Protein AF-A0A1H7UCX2-F1 (afdb_monomer)

Nearest PDB structures (foldseek):
  5vaf-assembly1_A  TM=6.545E-01  e=4.848E-01  Streptococcus gordonii
  5vae-assembly5_E  TM=6.024E-01  e=2.624E+00  Streptococcus gordonii
  4v6r-assembly1_BH  TM=3.472E-01  e=1.404E+00  Escherichia coli
  5t7v-assembly1_LL  TM=3.307E-01  e=7.136E+00  Staphylococcus aureus

pLDDT: mean 74.26, std 18.42, range [38.28, 96.0]

Structure (mmCIF, N/CA/C/O backbone):
data_AF-A0A1H7UCX2-F1
#
_entry.id   AF-A0A1H7UCX2-F1
#
loop_
_atom_site.group_PDB
_atom_site.id
_atom_site.type_symbol
_atom_site.label_atom_id
_atom_site.label_alt_id
_atom_site.label_comp_id
_atom_site.label_asym_id
_atom_site.label_entity_id
_atom_site.label_seq_id
_atom_site.pdbx_PDB_ins_code
_atom_site.Cartn_x
_atom_site.Cartn_y
_atom_site.Cartn_z
_atom_site.occupancy
_atom_site.B_iso_or_equiv
_atom_site.auth_seq_id
_atom_site.auth_comp_id
_atom_site.auth_asym_id
_atom_site.auth_atom_id
_atom_site.pdbx_PDB_model_num
ATOM 1 N N . MET A 1 1 ? 25.680 -55.798 6.930 1.00 42.06 1 MET A N 1
ATOM 2 C CA . MET A 1 1 ? 26.180 -54.630 6.176 1.00 42.06 1 MET A CA 1
ATOM 3 C C . MET A 1 1 ? 24.987 -53.950 5.535 1.00 42.06 1 MET A C 1
ATOM 5 O O . MET A 1 1 ? 24.463 -54.467 4.560 1.00 42.06 1 MET A O 1
ATOM 9 N N . GLY A 1 2 ? 24.505 -52.867 6.134 1.00 46.06 2 GLY A N 1
ATOM 10 C CA . GLY A 1 2 ? 23.590 -51.938 5.474 1.00 46.06 2 GLY A CA 1
ATOM 11 C C . GLY A 1 2 ? 24.337 -50.630 5.223 1.00 46.06 2 GLY A C 1
ATOM 12 O O . GLY A 1 2 ? 25.318 -50.376 5.923 1.00 46.06 2 GLY A O 1
ATOM 13 N N . PRO A 1 3 ? 23.906 -49.801 4.267 1.00 54.06 3 PRO A N 1
ATOM 14 C CA . PRO A 1 3 ? 24.159 -48.382 4.335 1.00 54.06 3 PRO A CA 1
ATOM 15 C C . PRO A 1 3 ? 22.919 -47.669 4.869 1.00 54.06 3 PRO A C 1
ATOM 17 O O . PRO A 1 3 ? 21.788 -47.870 4.426 1.00 54.06 3 PRO A O 1
ATOM 20 N N . GLU A 1 4 ? 23.200 -46.863 5.877 1.00 43.34 4 GLU A N 1
ATOM 21 C CA . GLU A 1 4 ? 22.307 -46.024 6.644 1.00 43.34 4 GLU A CA 1
ATOM 22 C C . GLU A 1 4 ? 21.701 -44.890 5.805 1.00 43.34 4 GLU A C 1
ATOM 24 O O . GLU A 1 4 ? 22.365 -44.220 5.018 1.00 43.34 4 GLU A O 1
ATOM 29 N N . SER A 1 5 ? 20.404 -44.683 6.025 1.00 49.84 5 SER A N 1
ATOM 30 C CA . SER A 1 5 ? 19.714 -43.401 6.169 1.00 49.84 5 SER A CA 1
ATOM 31 C C . SER A 1 5 ? 20.517 -42.125 5.872 1.00 49.84 5 SER A C 1
ATOM 33 O O . SER A 1 5 ? 21.186 -41.575 6.740 1.00 49.84 5 SER A O 1
ATOM 35 N N . GLY A 1 6 ? 20.301 -41.556 4.687 1.00 38.28 6 GLY A N 1
ATOM 36 C CA . GLY A 1 6 ? 20.563 -40.148 4.386 1.00 38.28 6 GLY A CA 1
ATOM 37 C C . GLY A 1 6 ? 19.249 -39.414 4.150 1.00 38.28 6 GLY A C 1
ATOM 38 O O . GLY A 1 6 ? 18.942 -39.029 3.024 1.00 38.28 6 GLY A O 1
ATOM 39 N N . ASN A 1 7 ? 18.429 -39.289 5.197 1.00 41.84 7 ASN A N 1
ATOM 40 C CA . ASN A 1 7 ? 17.192 -38.518 5.166 1.00 41.84 7 ASN A CA 1
ATOM 41 C C . ASN A 1 7 ? 17.565 -37.049 4.905 1.00 41.84 7 ASN A C 1
ATOM 43 O O . ASN A 1 7 ? 18.037 -36.358 5.806 1.00 41.84 7 ASN A O 1
ATOM 47 N N . HIS A 1 8 ? 17.422 -36.599 3.654 1.00 42.66 8 HIS A N 1
ATOM 48 C CA . HIS A 1 8 ? 17.530 -35.194 3.274 1.00 42.66 8 HIS A CA 1
ATOM 49 C C . HIS A 1 8 ? 16.478 -34.426 4.079 1.00 42.66 8 HIS A C 1
ATOM 51 O O . HIS A 1 8 ? 15.312 -34.338 3.686 1.00 42.66 8 HIS A O 1
ATOM 57 N N . GLN A 1 9 ? 16.891 -33.882 5.224 1.00 43.84 9 GLN A N 1
ATOM 58 C CA . GLN A 1 9 ? 16.172 -32.819 5.898 1.00 43.84 9 GLN A CA 1
ATOM 59 C C . GLN A 1 9 ? 16.071 -31.682 4.882 1.00 43.84 9 GLN A C 1
ATOM 61 O O . GLN A 1 9 ? 17.028 -30.946 4.642 1.00 43.84 9 GLN A O 1
ATOM 66 N N . ARG A 1 10 ? 14.923 -31.604 4.197 1.00 44.88 10 ARG A N 1
ATOM 67 C CA . ARG A 1 10 ? 14.547 -30.438 3.405 1.00 44.88 10 ARG A CA 1
ATOM 68 C C . ARG A 1 10 ? 14.622 -29.278 4.377 1.00 44.88 10 ARG A C 1
ATOM 70 O O . ARG A 1 10 ? 13.813 -29.225 5.301 1.00 44.88 10 ARG A O 1
ATOM 77 N N . GLY A 1 11 ? 15.641 -28.440 4.191 1.00 40.16 11 GLY A N 1
ATOM 78 C CA . GLY A 1 11 ? 15.883 -27.275 5.022 1.00 40.16 11 GLY A CA 1
ATOM 79 C C . GLY A 1 11 ? 14.565 -26.564 5.255 1.00 40.16 11 GLY A C 1
ATOM 80 O O . GLY A 1 11 ? 13.820 -26.325 4.299 1.00 40.16 11 GLY A O 1
ATOM 81 N N . GLU A 1 12 ? 14.262 -26.322 6.527 1.00 46.19 12 GLU A N 1
ATOM 82 C CA . GLU A 1 12 ? 13.134 -25.513 6.953 1.00 46.19 12 GLU A CA 1
ATOM 83 C C . GLU A 1 12 ? 13.136 -24.260 6.085 1.00 46.19 12 GLU A C 1
ATOM 85 O O . GLU A 1 12 ? 14.037 -23.421 6.167 1.00 46.19 12 GLU A O 1
ATOM 90 N N . GLY A 1 13 ? 12.205 -24.220 5.129 1.00 44.69 13 GLY A N 1
ATOM 91 C CA . GLY A 1 13 ? 12.180 -23.188 4.113 1.00 44.69 13 GLY A CA 1
ATOM 92 C C . GLY A 1 13 ? 12.100 -21.870 4.846 1.00 44.69 13 GLY A C 1
ATOM 93 O O . GLY A 1 13 ? 11.109 -21.639 5.533 1.00 44.69 13 GLY A O 1
ATOM 94 N N . PHE A 1 14 ? 13.157 -21.062 4.750 1.00 41.19 14 PHE A N 1
ATOM 95 C CA . PHE A 1 14 ? 13.263 -19.782 5.431 1.00 41.19 14 PHE A CA 1
ATOM 96 C C . PHE A 1 14 ? 11.991 -18.989 5.133 1.00 41.19 14 PHE A C 1
ATOM 98 O O . PHE A 1 14 ? 11.818 -18.435 4.040 1.00 41.19 14 PHE A O 1
ATOM 105 N N . LYS A 1 15 ? 11.047 -19.010 6.077 1.00 53.31 15 LYS A N 1
ATOM 106 C CA . LYS A 1 15 ? 9.755 -18.361 5.930 1.00 53.31 15 LYS A CA 1
ATOM 107 C C . LYS A 1 15 ? 10.067 -16.900 6.179 1.00 53.31 15 LYS A C 1
ATOM 109 O O . LYS A 1 15 ? 10.102 -16.444 7.316 1.00 53.31 15 LYS A O 1
ATOM 114 N N . GLY A 1 16 ? 10.449 -16.210 5.101 1.00 57.56 16 GLY A N 1
ATOM 115 C CA . GLY A 1 16 ? 10.774 -14.792 5.144 1.00 57.56 16 GLY A CA 1
ATOM 116 C C . GLY A 1 16 ? 9.684 -14.035 5.903 1.00 57.56 16 GLY A C 1
ATOM 117 O O . GLY A 1 16 ? 8.538 -14.492 5.922 1.00 57.56 16 GLY A O 1
ATOM 118 N N . PRO A 1 17 ? 10.037 -12.912 6.541 1.00 64.88 17 PRO A N 1
ATOM 119 C CA . PRO A 1 17 ? 9.145 -12.232 7.468 1.00 64.88 17 PRO A CA 1
ATOM 120 C C . PRO A 1 17 ? 7.798 -11.974 6.783 1.00 64.88 17 PRO A C 1
ATOM 122 O O . PRO A 1 17 ? 7.737 -11.363 5.713 1.00 64.88 17 PRO A O 1
ATOM 125 N N . GLN A 1 18 ? 6.741 -12.559 7.351 1.00 73.69 18 GLN A N 1
ATOM 126 C CA . GLN A 1 18 ? 5.398 -12.498 6.791 1.00 73.69 18 GLN A CA 1
ATOM 127 C C . GLN A 1 18 ? 4.724 -11.237 7.314 1.00 73.69 18 GLN A C 1
ATOM 129 O O . GLN A 1 18 ? 4.646 -11.026 8.523 1.00 73.69 18 GLN A O 1
ATOM 134 N N . ILE A 1 19 ? 4.238 -10.403 6.398 1.00 83.06 19 ILE A N 1
ATOM 135 C CA . ILE A 1 19 ? 3.341 -9.312 6.765 1.00 83.06 19 ILE A CA 1
ATOM 136 C C . ILE A 1 19 ? 2.062 -9.877 7.370 1.00 83.06 19 ILE A C 1
ATOM 138 O O . ILE A 1 19 ? 1.642 -10.993 7.059 1.00 83.06 19 ILE A O 1
ATOM 142 N N . GLU A 1 20 ? 1.436 -9.086 8.230 1.00 81.56 20 GLU A N 1
ATOM 143 C CA . GLU A 1 20 ? 0.184 -9.460 8.868 1.00 81.56 20 GLU A CA 1
ATOM 144 C C . GLU A 1 20 ? -0.892 -9.862 7.832 1.00 81.56 20 GLU A C 1
ATOM 146 O O . GLU A 1 20 ? -1.031 -9.179 6.815 1.00 81.56 20 GLU A O 1
ATOM 151 N N . PRO A 1 21 ? -1.715 -10.900 8.087 1.00 82.44 21 PRO A N 1
ATOM 152 C CA . PRO A 1 21 ? -2.699 -11.409 7.120 1.00 82.44 21 PRO A CA 1
ATOM 153 C C . PRO A 1 21 ? -3.744 -10.396 6.629 1.00 82.44 21 PRO A C 1
ATOM 155 O O . PRO A 1 21 ? -4.430 -10.640 5.641 1.00 82.44 21 PRO A O 1
ATOM 158 N N . ARG A 1 22 ? -3.903 -9.265 7.326 1.00 85.56 22 ARG A N 1
ATOM 159 C CA . ARG A 1 22 ? -4.800 -8.171 6.923 1.00 85.56 22 ARG A CA 1
ATOM 160 C C . ARG A 1 22 ? -4.258 -7.356 5.750 1.00 85.56 22 ARG A C 1
ATOM 162 O O . ARG A 1 22 ? -5.024 -6.597 5.152 1.00 85.56 22 ARG A O 1
ATOM 169 N N . TYR A 1 23 ? -2.969 -7.496 5.446 1.00 87.88 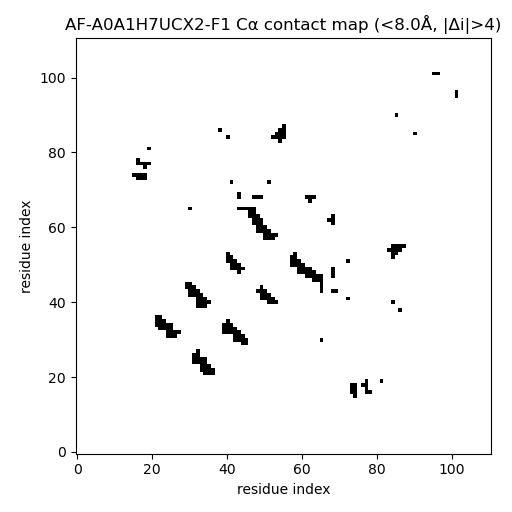23 TYR A N 1
ATOM 170 C CA . TYR A 1 23 ? -2.373 -6.969 4.234 1.00 87.88 23 TYR A CA 1
ATOM 171 C C . TYR A 1 23 ? -2.663 -7.887 3.049 1.00 87.88 23 TYR A C 1
ATOM 173 O O . TYR A 1 23 ? -2.397 -9.085 3.097 1.00 87.88 23 TYR A O 1
ATOM 181 N N . ASN A 1 24 ? -3.161 -7.312 1.959 1.00 91.31 24 ASN A N 1
ATOM 182 C CA . ASN A 1 24 ? -3.441 -8.043 0.732 1.00 91.31 24 ASN A CA 1
ATOM 183 C C . ASN A 1 24 ? -2.910 -7.289 -0.492 1.00 91.31 24 ASN A C 1
ATOM 185 O O . ASN A 1 24 ? -3.329 -6.162 -0.763 1.00 91.31 24 ASN A O 1
ATOM 189 N N . TRP A 1 25 ? -1.996 -7.916 -1.233 1.00 93.12 25 TRP A N 1
ATOM 190 C CA . TRP A 1 25 ? -1.532 -7.406 -2.521 1.00 93.12 25 TRP A CA 1
ATOM 191 C C . TRP A 1 25 ? -2.556 -7.717 -3.606 1.00 93.12 25 TRP A C 1
ATOM 193 O O . TRP A 1 25 ? -2.941 -8.868 -3.790 1.00 93.12 25 TRP A O 1
ATOM 203 N N . GLN A 1 26 ? -2.920 -6.710 -4.388 1.00 94.19 26 GLN A N 1
ATOM 204 C CA . GLN A 1 26 ? -3.783 -6.859 -5.553 1.00 94.19 26 GLN A CA 1
ATOM 205 C C . GLN A 1 26 ? -3.118 -6.228 -6.773 1.00 94.19 26 GLN A C 1
ATOM 207 O O . GLN A 1 26 ? -2.459 -5.188 -6.671 1.00 94.19 26 GLN A O 1
ATOM 212 N N . ALA A 1 27 ? -3.274 -6.870 -7.929 1.00 92.69 27 ALA A N 1
ATOM 213 C CA . ALA A 1 27 ? -2.889 -6.268 -9.196 1.00 92.69 27 ALA A CA 1
ATOM 214 C C . ALA A 1 27 ? -3.827 -5.088 -9.498 1.00 92.69 27 ALA A C 1
ATOM 216 O O . ALA A 1 27 ? -5.034 -5.174 -9.275 1.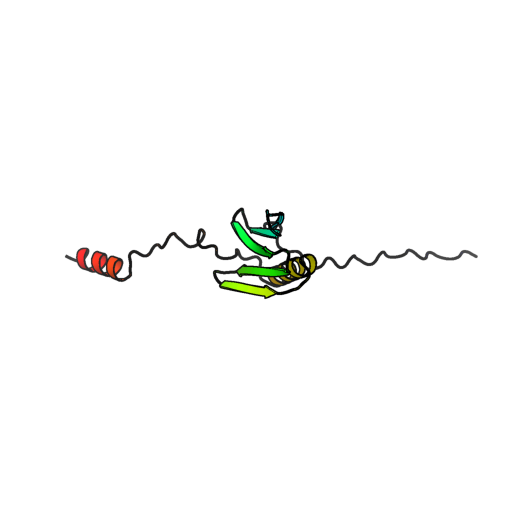00 92.69 27 ALA A O 1
ATOM 217 N N . SER A 1 28 ? -3.273 -3.989 -10.001 1.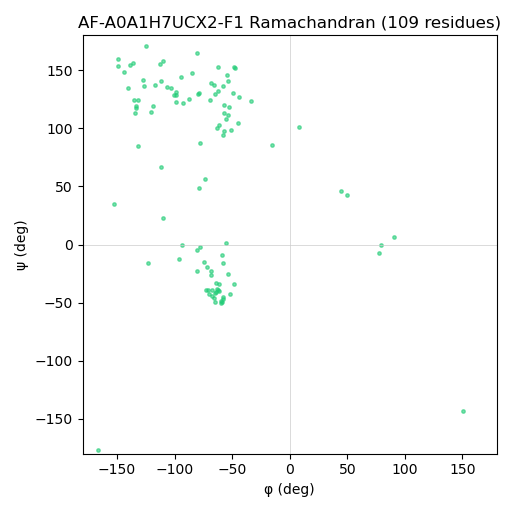00 85.94 28 SER A N 1
ATOM 218 C CA . SER A 1 28 ? -4.020 -2.808 -10.435 1.00 85.94 28 SER A CA 1
ATOM 219 C C . SER A 1 28 ? -3.668 -2.467 -11.885 1.00 85.94 28 SER A C 1
ATOM 221 O O . SER A 1 28 ? -2.736 -3.032 -12.459 1.00 85.94 28 SER A O 1
ATOM 223 N N . ARG A 1 29 ? -4.406 -1.529 -12.495 1.00 79.50 29 ARG A N 1
ATOM 224 C CA . ARG A 1 29 ? -4.310 -1.182 -13.929 1.0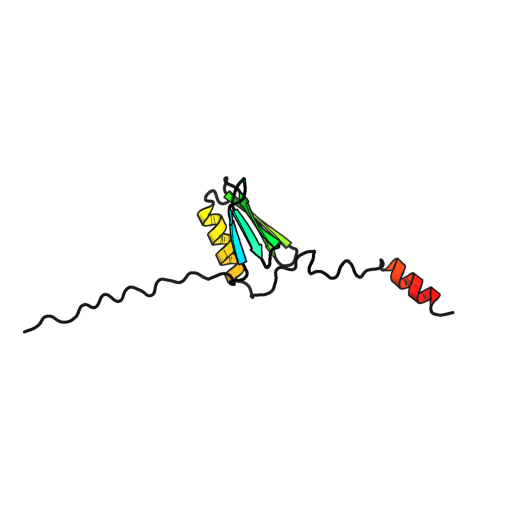0 79.50 29 ARG A CA 1
ATOM 225 C C . ARG A 1 29 ? -2.920 -0.698 -14.387 1.00 79.50 29 ARG A C 1
ATOM 227 O O . ARG A 1 29 ? -2.699 -0.561 -15.582 1.00 79.50 29 ARG A O 1
ATOM 234 N N . GLY A 1 30 ? -1.993 -0.464 -13.460 1.00 84.00 30 GLY A N 1
ATOM 235 C CA . GLY A 1 30 ? -0.625 -0.043 -13.742 1.00 84.00 30 GLY A CA 1
ATOM 236 C C . GLY A 1 30 ? 0.359 -0.476 -12.663 1.00 84.00 30 GLY A C 1
ATOM 237 O O . GLY A 1 30 ? 1.265 0.279 -12.355 1.00 84.00 30 GLY A O 1
ATOM 238 N N . GLY A 1 31 ? 0.178 -1.642 -12.036 1.00 90.94 31 GLY A N 1
ATOM 239 C CA . GLY A 1 31 ? 1.122 -2.112 -11.023 1.00 90.94 31 GLY A CA 1
ATOM 240 C C . GLY A 1 31 ? 0.493 -2.992 -9.954 1.00 90.94 31 GLY A C 1
ATOM 241 O O . GLY A 1 31 ? -0.387 -3.808 -10.221 1.00 90.94 31 GLY A O 1
ATOM 242 N N . TRP A 1 32 ? 0.979 -2.838 -8.729 1.00 96.00 32 TRP A N 1
ATOM 243 C CA . TRP A 1 32 ? 0.505 -3.567 -7.561 1.00 96.00 32 TRP A CA 1
ATOM 244 C C . TRP A 1 32 ? 0.126 -2.596 -6.457 1.00 96.00 32 TRP A C 1
ATOM 246 O O . TRP A 1 32 ? 0.868 -1.665 -6.163 1.00 96.00 32 TRP A O 1
ATOM 256 N N . ALA A 1 33 ? -1.006 -2.843 -5.814 1.00 94.94 33 ALA A N 1
ATOM 257 C CA . ALA A 1 33 ? -1.461 -2.094 -4.656 1.00 94.94 33 ALA A CA 1
ATOM 258 C C . ALA A 1 33 ? -1.549 -3.025 -3.446 1.00 94.94 33 ALA A C 1
ATOM 260 O O . ALA A 1 33 ? -2.012 -4.161 -3.558 1.00 94.94 33 ALA A O 1
ATOM 261 N N . LEU A 1 34 ? -1.093 -2.547 -2.292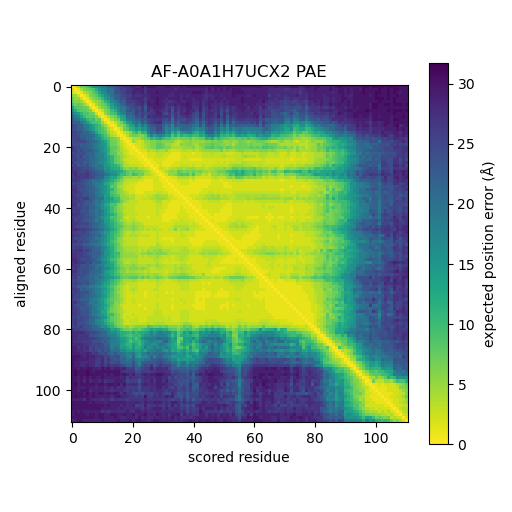 1.00 93.31 34 LEU A N 1
ATOM 262 C CA . LEU A 1 34 ? -1.240 -3.240 -1.019 1.00 93.31 34 LEU A CA 1
ATOM 263 C C . LEU A 1 34 ? -2.396 -2.615 -0.257 1.00 93.31 34 LEU A C 1
ATOM 265 O O . LEU A 1 34 ? -2.428 -1.398 -0.062 1.00 93.31 34 LEU A O 1
ATOM 269 N N . PHE A 1 35 ? -3.315 -3.453 0.204 1.00 91.12 35 PHE A N 1
ATOM 270 C CA . PHE A 1 35 ? -4.472 -3.040 0.980 1.00 91.12 35 PHE A CA 1
ATOM 271 C C . PHE A 1 35 ? -4.371 -3.529 2.413 1.00 91.12 35 PHE A C 1
ATOM 273 O O . PHE A 1 35 ? -3.992 -4.668 2.647 1.00 91.12 35 PHE A O 1
ATOM 280 N N . TRP A 1 36 ? -4.790 -2.691 3.352 1.00 87.00 36 TRP A N 1
ATOM 281 C CA . TRP A 1 36 ? -5.050 -3.039 4.741 1.00 87.00 36 TRP A CA 1
ATOM 282 C C . TRP A 1 36 ? -6.523 -2.771 5.043 1.00 87.00 36 TRP A C 1
ATOM 284 O O . TRP A 1 36 ? -6.977 -1.631 4.914 1.00 87.00 36 TRP A O 1
ATOM 294 N N . LYS A 1 37 ? -7.286 -3.809 5.418 1.00 84.69 37 LYS A N 1
ATOM 295 C CA . LYS A 1 37 ? -8.735 -3.703 5.709 1.00 84.69 37 LYS A CA 1
ATOM 296 C C . LYS A 1 37 ? -9.502 -2.867 4.659 1.00 84.69 37 LYS A C 1
ATOM 298 O O . LYS A 1 37 ? -10.254 -1.951 4.993 1.00 84.69 37 LYS A O 1
ATOM 303 N N . GLY A 1 38 ? -9.243 -3.132 3.377 1.00 84.38 38 GLY A N 1
ATOM 304 C CA . GLY A 1 38 ? -9.896 -2.451 2.251 1.00 84.38 38 GLY A CA 1
ATOM 305 C C . GLY A 1 38 ? -9.354 -1.060 1.898 1.00 84.38 38 GLY A C 1
ATOM 306 O O . GLY A 1 38 ? -9.823 -0.463 0.937 1.00 84.38 38 GLY A O 1
ATOM 307 N N . SER A 1 39 ? -8.353 -0.537 2.608 1.00 85.75 39 SER A N 1
ATOM 308 C CA . SER A 1 39 ? -7.703 0.730 2.254 1.00 85.75 39 SER A CA 1
ATOM 309 C C . SER A 1 39 ? -6.321 0.526 1.673 1.00 85.75 39 SER A C 1
ATOM 311 O O . SER A 1 39 ? -5.519 -0.228 2.214 1.00 85.75 39 SER A O 1
ATOM 313 N N . MET A 1 40 ? -6.035 1.243 0.591 1.00 90.12 40 MET A N 1
ATOM 314 C CA . MET A 1 40 ? -4.726 1.215 -0.045 1.00 90.12 40 MET A CA 1
ATOM 315 C C . MET A 1 40 ? -3.683 1.884 0.856 1.00 90.12 40 MET A C 1
ATOM 317 O O . MET A 1 40 ? -3.842 3.033 1.263 1.00 90.12 40 MET A O 1
ATOM 321 N N . VAL A 1 41 ? -2.621 1.147 1.156 1.00 91.00 41 VAL A N 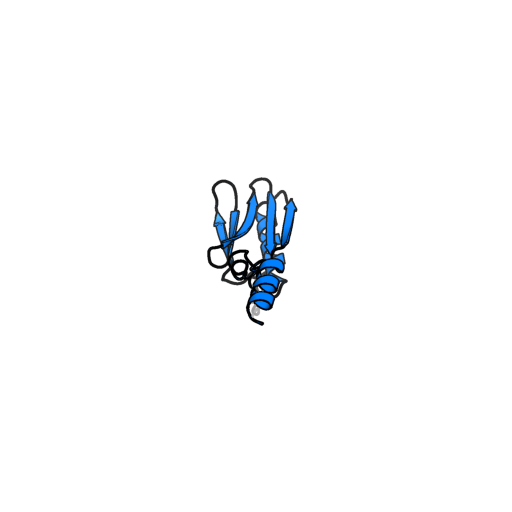1
ATOM 322 C CA . VAL A 1 41 ? -1.528 1.547 2.054 1.00 91.00 41 VAL A CA 1
ATOM 323 C C . VAL A 1 41 ? -0.171 1.491 1.378 1.00 91.00 41 VAL A C 1
ATOM 325 O O . VAL A 1 41 ? 0.771 2.070 1.897 1.00 91.00 41 VAL A O 1
ATOM 328 N N . ALA A 1 42 ? -0.038 0.823 0.235 1.00 93.75 42 ALA A N 1
ATOM 329 C CA . ALA A 1 42 ? 1.191 0.844 -0.546 1.00 93.75 42 ALA A CA 1
ATOM 330 C C . ALA A 1 42 ? 0.891 0.690 -2.036 1.00 93.75 42 ALA A C 1
ATOM 332 O O . ALA A 1 42 ? -0.160 0.167 -2.417 1.00 93.75 42 ALA A O 1
ATOM 333 N N . GLY A 1 43 ? 1.842 1.098 -2.866 1.00 94.81 43 GLY A N 1
ATOM 334 C CA . GLY A 1 43 ? 1.789 0.940 -4.311 1.00 94.81 43 GLY A CA 1
ATOM 335 C C . GLY A 1 43 ? 3.167 0.651 -4.890 1.00 94.81 43 GLY A C 1
ATOM 336 O O . GLY A 1 43 ? 4.179 1.107 -4.358 1.00 94.81 43 GLY A O 1
ATOM 337 N N . VAL A 1 44 ? 3.192 -0.117 -5.974 1.00 95.56 44 VAL A N 1
ATOM 338 C CA . VAL A 1 44 ? 4.371 -0.390 -6.798 1.00 95.56 44 VAL A CA 1
ATOM 339 C C . VAL A 1 44 ? 3.972 -0.230 -8.257 1.00 95.56 44 VAL A C 1
ATOM 341 O O . VAL A 1 44 ? 3.122 -0.973 -8.747 1.00 95.56 44 VAL A O 1
ATOM 344 N N . GLU A 1 45 ? 4.587 0.725 -8.933 1.00 94.31 45 GLU A N 1
ATOM 345 C CA . GLU A 1 45 ? 4.424 1.014 -10.357 1.00 94.31 45 GLU A CA 1
ATOM 346 C C . GLU A 1 45 ? 5.260 0.043 -11.216 1.00 94.31 45 GLU A C 1
ATOM 348 O O . GLU A 1 45 ? 6.134 -0.659 -10.690 1.00 94.31 45 GLU A O 1
ATOM 353 N N . PRO A 1 46 ? 5.011 -0.060 -12.537 1.00 92.75 46 PRO A N 1
ATOM 354 C CA . PRO A 1 46 ? 5.641 -1.067 -13.392 1.00 92.75 46 PRO A CA 1
ATOM 355 C C . PRO A 1 46 ? 7.141 -0.825 -13.576 1.00 92.75 46 PRO A C 1
ATOM 357 O O . PRO A 1 46 ? 7.900 -1.766 -13.798 1.00 92.75 46 PRO A O 1
ATOM 360 N N . ASP A 1 47 ? 7.568 0.429 -13.450 1.00 90.06 47 ASP A N 1
ATOM 361 C CA . ASP A 1 47 ? 8.960 0.870 -13.500 1.00 90.06 47 ASP A CA 1
ATOM 362 C C . ASP A 1 47 ? 9.711 0.649 -12.172 1.00 90.06 47 ASP A C 1
ATOM 364 O O . ASP A 1 47 ? 10.925 0.871 -12.093 1.00 90.06 47 ASP A O 1
ATOM 368 N N . GLY A 1 48 ? 9.007 0.185 -11.132 1.00 88.06 48 GLY A N 1
ATOM 369 C CA . GLY A 1 48 ? 9.567 -0.093 -9.819 1.00 88.06 48 GLY A CA 1
ATOM 370 C C . GLY A 1 48 ? 9.536 1.075 -8.832 1.00 88.06 48 GLY A C 1
ATOM 371 O O . GLY A 1 48 ? 10.107 0.963 -7.734 1.00 88.06 48 GLY A O 1
ATOM 372 N N . VAL A 1 49 ? 8.899 2.198 -9.187 1.00 93.06 49 VAL A N 1
ATOM 373 C CA . VAL A 1 49 ? 8.604 3.265 -8.224 1.00 93.06 49 VAL A CA 1
ATOM 374 C C . VAL A 1 49 ? 7.624 2.705 -7.210 1.00 93.06 49 VAL A C 1
ATOM 376 O O . VAL A 1 49 ? 6.634 2.063 -7.556 1.00 93.06 49 VAL A O 1
ATOM 379 N N . HIS A 1 50 ? 7.928 2.876 -5.930 1.00 93.94 50 HIS A N 1
ATOM 380 C CA . HIS A 1 50 ? 7.111 2.313 -4.873 1.00 93.94 50 HIS A CA 1
ATOM 381 C C . HIS A 1 50 ? 6.942 3.279 -3.718 1.00 93.94 50 HIS A C 1
ATOM 383 O O . HIS A 1 50 ? 7.772 4.153 -3.459 1.00 93.94 50 HIS A O 1
ATOM 389 N N . TRP A 1 51 ? 5.844 3.099 -3.000 1.00 94.44 51 TRP A N 1
ATOM 390 C CA . TRP A 1 51 ? 5.538 3.866 -1.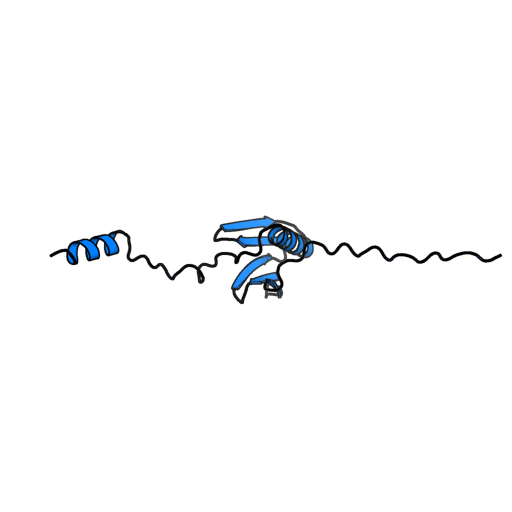811 1.00 94.44 51 TRP A CA 1
ATOM 391 C C . TRP A 1 51 ? 4.731 3.030 -0.826 1.00 94.44 51 TRP A C 1
ATOM 393 O O . TRP A 1 51 ? 4.004 2.123 -1.219 1.00 94.44 51 TRP A O 1
ATOM 403 N N . VAL A 1 52 ? 4.839 3.363 0.454 1.00 92.69 52 VAL A N 1
ATOM 404 C CA . VAL A 1 52 ? 4.041 2.803 1.543 1.00 92.69 52 VAL A CA 1
ATOM 405 C C . VAL A 1 52 ? 3.687 3.918 2.521 1.00 92.69 52 VAL A C 1
ATOM 407 O O . VAL A 1 52 ? 4.525 4.747 2.870 1.00 92.69 52 VAL A O 1
ATOM 410 N N . THR A 1 53 ? 2.433 3.966 2.946 1.00 89.94 53 THR A N 1
ATOM 411 C CA . THR A 1 53 ? 1.942 4.853 3.992 1.00 89.94 53 THR A CA 1
ATOM 412 C C . THR A 1 53 ? 1.859 4.082 5.297 1.00 89.94 53 THR A C 1
ATOM 414 O O . THR A 1 53 ? 1.156 3.080 5.410 1.00 89.94 53 THR A O 1
ATOM 417 N N . TRP A 1 54 ? 2.554 4.585 6.306 1.00 84.25 54 TRP A N 1
ATOM 418 C CA . TRP A 1 54 ? 2.595 4.011 7.638 1.00 84.25 54 TRP A CA 1
ATOM 419 C C . TRP A 1 54 ? 2.445 5.118 8.664 1.00 84.25 54 TRP A C 1
ATOM 421 O O . TRP A 1 54 ? 3.203 6.084 8.659 1.00 84.25 54 TRP A O 1
ATOM 431 N N . ARG A 1 55 ? 1.453 4.983 9.549 1.00 82.94 55 ARG A N 1
ATOM 432 C CA . ARG A 1 55 ? 1.153 5.981 10.590 1.00 82.94 55 ARG A CA 1
ATOM 433 C C . ARG A 1 55 ? 1.051 7.419 10.047 1.00 82.94 55 ARG A C 1
ATOM 435 O O . ARG A 1 55 ? 1.591 8.347 10.635 1.00 82.94 55 ARG A O 1
ATOM 442 N N . GLY A 1 56 ? 0.395 7.588 8.899 1.00 80.44 56 GLY A N 1
ATOM 443 C CA . GLY A 1 56 ? 0.237 8.888 8.238 1.00 80.44 56 GLY A CA 1
ATOM 444 C C . GLY A 1 56 ? 1.463 9.401 7.471 1.00 80.44 56 GLY 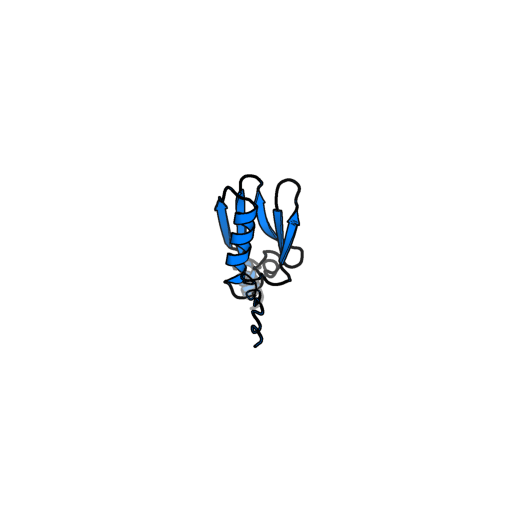A C 1
ATOM 445 O O . GLY A 1 56 ? 1.338 10.382 6.744 1.00 80.44 56 GLY A O 1
ATOM 446 N N . ILE A 1 57 ? 2.616 8.733 7.558 1.00 83.56 57 ILE A N 1
ATOM 447 C CA . ILE A 1 57 ? 3.839 9.116 6.844 1.00 83.56 57 ILE A CA 1
ATOM 448 C C . ILE A 1 57 ? 3.972 8.270 5.581 1.00 83.56 57 ILE A C 1
ATOM 450 O O . ILE A 1 57 ? 3.841 7.045 5.621 1.00 83.56 57 ILE A O 1
ATOM 454 N N . ARG A 1 58 ? 4.235 8.920 4.445 1.00 90.50 58 ARG A N 1
ATOM 455 C CA . ARG A 1 58 ? 4.521 8.241 3.178 1.00 90.50 58 ARG A CA 1
ATOM 456 C C . ARG A 1 58 ? 6.028 8.057 3.022 1.00 90.50 58 ARG A C 1
ATOM 458 O O . ARG A 1 58 ? 6.770 9.031 2.991 1.00 90.50 58 ARG A O 1
ATOM 465 N N . HIS A 1 59 ? 6.455 6.810 2.880 1.00 90.81 59 HIS A N 1
ATOM 466 C CA . HIS A 1 59 ? 7.811 6.433 2.496 1.00 90.81 59 HIS A CA 1
ATOM 467 C C . HIS A 1 59 ? 7.802 6.016 1.032 1.00 90.81 59 HIS A C 1
ATOM 469 O O . HIS A 1 59 ? 6.921 5.263 0.621 1.00 90.81 59 HIS A O 1
ATOM 475 N N . SER A 1 60 ? 8.761 6.489 0.246 1.00 93.81 60 SER A N 1
ATOM 476 C CA . SER A 1 60 ? 8.863 6.176 -1.179 1.00 93.81 60 SER A CA 1
ATOM 477 C C . SER A 1 60 ? 10.293 5.857 -1.578 1.00 93.81 60 SER A C 1
ATOM 479 O O . SER A 1 60 ? 11.242 6.300 -0.935 1.00 93.81 60 SER A O 1
ATOM 481 N N . GLY A 1 61 ? 10.435 5.112 -2.664 1.00 92.44 61 GLY A N 1
ATOM 482 C CA . GLY A 1 61 ? 11.724 4.778 -3.243 1.00 92.44 61 GLY A CA 1
ATOM 483 C C . GLY A 1 61 ? 11.573 4.207 -4.644 1.00 92.44 61 GLY A C 1
ATOM 484 O O . GLY A 1 61 ? 10.473 4.097 -5.186 1.00 92.44 61 GLY A O 1
ATOM 485 N N . HIS A 1 62 ? 12.699 3.804 -5.222 1.00 95.38 62 HIS A N 1
ATOM 486 C CA . HIS A 1 62 ? 12.745 3.198 -6.547 1.00 95.38 62 HIS A CA 1
ATOM 487 C C . HIS A 1 62 ? 13.587 1.927 -6.517 1.00 95.38 62 HIS A C 1
ATOM 489 O O . HIS A 1 62 ? 14.740 1.944 -6.095 1.00 95.38 62 HIS A O 1
ATOM 495 N N . ILE A 1 63 ? 12.999 0.811 -6.949 1.00 91.81 63 ILE A N 1
ATOM 496 C CA . ILE A 1 63 ? 13.701 -0.454 -7.176 1.00 91.81 63 ILE A CA 1
ATOM 497 C C . ILE A 1 63 ? 13.212 -0.965 -8.522 1.00 91.81 63 ILE A C 1
ATOM 499 O O . ILE A 1 63 ? 12.066 -1.386 -8.603 1.00 91.81 63 ILE A O 1
ATOM 503 N N . ARG A 1 64 ? 14.082 -1.016 -9.543 1.00 86.94 64 ARG A N 1
ATOM 504 C CA . ARG A 1 64 ? 13.766 -1.406 -10.943 1.00 86.94 64 ARG A CA 1
ATOM 505 C C . ARG A 1 64 ? 13.104 -2.787 -11.134 1.00 86.94 64 ARG A C 1
ATOM 507 O O . ARG A 1 64 ? 12.862 -3.214 -12.254 1.00 86.94 64 ARG A O 1
ATOM 514 N N . SER A 1 65 ? 12.844 -3.520 -10.057 1.00 89.44 65 SER A N 1
ATOM 515 C CA . SER A 1 65 ? 12.126 -4.786 -10.056 1.00 89.44 65 SER A CA 1
ATOM 516 C C . SER A 1 65 ? 10.890 -4.681 -9.172 1.00 89.44 65 SER A C 1
ATOM 518 O O . SER A 1 65 ? 10.997 -4.626 -7.946 1.00 89.44 65 SER A O 1
ATOM 520 N N . VAL A 1 66 ? 9.712 -4.771 -9.791 1.00 90.50 66 VAL A N 1
ATOM 521 C CA . VAL A 1 66 ? 8.404 -4.804 -9.113 1.00 90.50 66 VAL A CA 1
ATOM 522 C C . VAL A 1 66 ? 8.359 -5.879 -8.022 1.00 90.50 66 VAL A C 1
ATOM 524 O O . VAL A 1 66 ? 7.879 -5.649 -6.913 1.00 90.50 66 VAL A O 1
ATOM 527 N N . LYS A 1 67 ? 8.907 -7.068 -8.307 1.00 91.00 67 LYS A N 1
ATOM 528 C CA . LYS A 1 67 ? 8.951 -8.184 -7.351 1.00 91.00 67 LYS A CA 1
ATOM 529 C C . LYS A 1 67 ? 9.812 -7.854 -6.130 1.00 91.00 67 LYS A C 1
ATOM 531 O O . LYS A 1 67 ? 9.435 -8.205 -5.013 1.00 91.00 67 LYS A O 1
ATOM 536 N N . LEU A 1 68 ? 10.959 -7.202 -6.331 1.00 90.75 68 LEU A N 1
ATOM 537 C CA . LEU A 1 68 ? 11.827 -6.783 -5.230 1.00 90.75 68 LEU A CA 1
ATOM 538 C C . LEU A 1 68 ? 11.232 -5.608 -4.454 1.00 90.75 68 LEU A C 1
ATOM 540 O O . LEU A 1 68 ? 11.290 -5.632 -3.231 1.00 90.75 68 LEU A O 1
ATOM 544 N N . ALA A 1 69 ? 10.603 -4.645 -5.129 1.00 92.06 69 ALA A N 1
ATOM 545 C CA . ALA A 1 69 ? 9.896 -3.540 -4.487 1.00 92.06 69 ALA A CA 1
ATOM 546 C C . ALA A 1 69 ? 8.792 -4.048 -3.544 1.00 92.06 69 ALA A C 1
ATOM 548 O O . ALA A 1 69 ? 8.759 -3.670 -2.374 1.00 92.06 69 ALA A O 1
ATOM 549 N N . ARG A 1 70 ? 7.966 -5.001 -4.001 1.00 93.00 70 ARG A N 1
ATOM 550 C CA . ARG A 1 70 ? 6.955 -5.660 -3.154 1.00 93.00 70 ARG A CA 1
ATOM 551 C C . ARG A 1 70 ? 7.576 -6.362 -1.949 1.00 93.00 70 ARG A C 1
ATOM 553 O O . ARG A 1 70 ? 7.163 -6.118 -0.824 1.00 93.00 70 ARG A O 1
ATOM 560 N N . ARG A 1 71 ? 8.618 -7.175 -2.162 1.00 90.44 71 ARG A N 1
ATOM 561 C CA . ARG A 1 71 ? 9.330 -7.857 -1.065 1.00 90.44 71 ARG A CA 1
ATOM 562 C C . ARG A 1 71 ? 9.975 -6.885 -0.077 1.00 90.44 71 ARG A C 1
ATOM 564 O O . ARG A 1 71 ? 10.070 -7.205 1.103 1.00 90.44 71 ARG A O 1
ATOM 571 N N . CYS A 1 72 ? 10.452 -5.738 -0.554 1.00 90.38 72 CYS A N 1
ATOM 572 C CA . CYS A 1 72 ? 11.012 -4.688 0.285 1.00 90.38 72 CYS A CA 1
ATOM 573 C C . CYS A 1 72 ? 9.932 -4.111 1.203 1.00 90.38 72 CYS A C 1
ATOM 575 O O . CYS A 1 72 ? 10.127 -4.090 2.415 1.00 90.38 72 CYS A O 1
ATOM 577 N N . ILE A 1 73 ? 8.772 -3.748 0.642 1.00 91.00 73 ILE A N 1
ATOM 578 C CA . ILE A 1 73 ? 7.609 -3.284 1.411 1.00 91.00 73 ILE A CA 1
ATOM 579 C C . ILE A 1 73 ? 7.171 -4.348 2.422 1.00 91.00 73 ILE A C 1
ATOM 581 O O . ILE A 1 73 ? 6.981 -4.023 3.592 1.00 91.00 73 ILE A O 1
ATOM 585 N N . ASP A 1 74 ? 7.089 -5.615 2.010 1.00 90.75 74 ASP A N 1
ATOM 586 C CA . ASP A 1 74 ? 6.690 -6.709 2.897 1.00 90.75 74 ASP A CA 1
ATOM 587 C C . ASP A 1 74 ? 7.644 -6.843 4.089 1.00 90.75 74 ASP A C 1
ATOM 589 O O . ASP A 1 74 ? 7.224 -6.839 5.244 1.00 90.75 74 ASP A O 1
ATOM 593 N N . ARG A 1 75 ? 8.956 -6.889 3.827 1.00 89.31 75 ARG A N 1
ATOM 594 C CA . ARG A 1 75 ? 9.979 -6.946 4.883 1.00 89.31 75 ARG A CA 1
ATOM 595 C C . ARG A 1 75 ? 9.931 -5.723 5.787 1.00 89.31 75 ARG A C 1
ATOM 597 O O . ARG A 1 75 ? 10.091 -5.848 6.996 1.00 89.31 75 ARG A O 1
ATOM 604 N N . TRP A 1 76 ? 9.720 -4.548 5.205 1.00 88.62 76 TRP A N 1
ATOM 605 C CA . TRP A 1 76 ? 9.656 -3.292 5.934 1.00 88.62 76 TRP A CA 1
ATOM 606 C C . TRP A 1 76 ? 8.452 -3.253 6.884 1.00 88.62 76 TRP A C 1
ATOM 608 O O . TRP A 1 76 ? 8.600 -2.839 8.034 1.00 88.62 76 TRP A O 1
ATOM 618 N N . LEU A 1 77 ? 7.284 -3.728 6.449 1.00 87.56 77 LEU A N 1
ATOM 619 C CA . LEU A 1 77 ? 6.090 -3.827 7.291 1.00 87.56 77 LEU A CA 1
ATOM 620 C C . LEU A 1 77 ? 6.228 -4.919 8.354 1.00 87.56 77 LEU A C 1
ATOM 622 O O . LEU A 1 77 ? 5.899 -4.683 9.510 1.00 87.56 77 LEU A O 1
ATOM 626 N N . ALA A 1 78 ? 6.762 -6.085 7.992 1.00 84.69 78 ALA A N 1
ATOM 627 C CA . ALA A 1 78 ? 6.924 -7.205 8.915 1.00 84.69 78 ALA A CA 1
ATOM 628 C C . ALA A 1 78 ? 7.981 -6.953 10.009 1.00 84.69 78 ALA A C 1
ATOM 630 O O . ALA A 1 78 ? 7.925 -7.561 11.072 1.00 84.69 78 ALA A O 1
ATOM 631 N N . ALA A 1 79 ? 8.931 -6.041 9.775 1.00 84.62 79 ALA A N 1
ATOM 632 C CA . ALA A 1 79 ? 9.898 -5.595 10.781 1.00 84.62 79 ALA A CA 1
ATOM 633 C C . ALA A 1 79 ? 9.317 -4.588 11.795 1.00 84.62 79 ALA A C 1
ATOM 635 O O . ALA A 1 79 ? 10.032 -4.131 12.687 1.00 84.62 79 ALA A O 1
ATOM 636 N N . ARG A 1 80 ? 8.051 -4.185 11.644 1.00 81.69 80 ARG A N 1
ATOM 637 C CA . ARG A 1 80 ? 7.380 -3.211 12.509 1.00 81.69 80 ARG A CA 1
ATOM 638 C C . ARG A 1 80 ? 6.265 -3.892 13.303 1.00 81.69 80 ARG A C 1
ATOM 640 O O . ARG A 1 80 ? 5.744 -4.914 12.860 1.00 81.69 80 ARG A O 1
ATOM 647 N N . PRO A 1 81 ? 5.885 -3.343 14.471 1.00 69.62 81 PRO A N 1
ATOM 648 C CA . PRO A 1 81 ? 4.772 -3.880 15.243 1.00 69.62 81 PRO A CA 1
ATOM 649 C C . PRO A 1 81 ? 3.505 -3.970 14.380 1.00 69.62 81 PRO A C 1
ATOM 651 O O . PRO A 1 81 ? 3.300 -3.069 13.559 1.00 69.62 81 PRO A O 1
ATOM 654 N N . PRO A 1 82 ? 2.638 -4.981 14.588 1.00 64.56 82 PRO A N 1
ATOM 655 C CA . PRO A 1 82 ? 1.368 -5.164 13.877 1.00 64.56 82 PRO A CA 1
ATOM 656 C C . PRO A 1 82 ? 0.323 -4.146 14.358 1.00 64.56 82 PRO A C 1
ATOM 658 O O . PRO A 1 82 ? -0.739 -4.471 14.885 1.00 64.56 82 PRO A O 1
ATOM 661 N N . LEU A 1 83 ? 0.676 -2.871 14.265 1.00 62.44 83 LEU A N 1
ATOM 662 C CA . LEU A 1 83 ? -0.204 -1.754 14.532 1.00 62.44 83 LEU A CA 1
ATOM 663 C C . LEU A 1 83 ? -0.808 -1.308 13.202 1.00 62.44 83 LEU A C 1
ATOM 665 O O . LEU A 1 83 ? -0.135 -1.363 12.169 1.00 62.44 83 LEU A O 1
ATOM 669 N N . PRO A 1 84 ? -2.073 -0.867 13.194 1.00 57.66 84 PRO A N 1
ATOM 670 C CA . PRO A 1 84 ? -2.680 -0.383 11.971 1.00 57.66 84 PRO A CA 1
ATOM 671 C C . PRO A 1 84 ? -1.847 0.787 11.420 1.00 57.66 84 PRO A C 1
ATOM 673 O O . PRO A 1 84 ? -1.457 1.678 12.188 1.00 57.66 84 PRO A O 1
ATOM 676 N N . PRO A 1 85 ? -1.580 0.843 10.102 1.00 63.19 85 PRO A N 1
ATOM 677 C CA . PRO A 1 85 ? -1.176 2.098 9.497 1.00 63.19 85 PRO A CA 1
ATOM 678 C C . PRO A 1 85 ? -2.296 3.092 9.805 1.00 63.19 85 PRO A C 1
ATOM 680 O O . PRO A 1 85 ? -3.445 2.837 9.461 1.00 63.19 85 PRO A O 1
ATOM 683 N N . VAL A 1 86 ? -1.988 4.183 10.512 1.00 61.94 86 VAL A N 1
ATOM 684 C CA . VAL A 1 86 ? -2.979 5.237 10.776 1.00 61.94 86 VAL A CA 1
ATOM 685 C C . VAL A 1 86 ? -3.412 5.789 9.425 1.00 61.94 86 VAL A C 1
ATOM 687 O O . VAL A 1 86 ? -2.657 6.504 8.759 1.00 61.94 86 VAL A O 1
ATOM 690 N N . LEU A 1 87 ? -4.595 5.378 8.986 1.00 62.19 87 LEU A N 1
ATOM 691 C CA . LEU A 1 87 ? -5.226 5.874 7.781 1.00 62.19 87 LEU A CA 1
ATOM 692 C C . LEU A 1 87 ? -5.976 7.153 8.133 1.00 62.19 87 LEU A C 1
ATOM 694 O O . LEU A 1 87 ? -6.544 7.267 9.215 1.00 62.19 87 LEU A O 1
ATOM 698 N N . LYS A 1 88 ? -6.053 8.098 7.193 1.00 56.88 88 LYS A N 1
ATOM 699 C CA . LYS A 1 88 ? -6.834 9.336 7.374 1.00 56.88 88 LYS A CA 1
ATOM 700 C C . LYS A 1 88 ? -8.298 9.099 7.766 1.00 56.88 88 LYS A C 1
ATOM 702 O O . LYS A 1 88 ? -8.884 9.965 8.390 1.00 56.88 88 LYS A O 1
ATOM 707 N N . LYS A 1 89 ? -8.863 7.939 7.418 1.00 53.94 89 LYS A N 1
ATOM 708 C CA . LYS A 1 89 ? -10.229 7.527 7.783 1.00 53.94 89 LYS A CA 1
ATOM 709 C C . LYS A 1 89 ? -10.367 6.966 9.207 1.00 53.94 89 LYS A C 1
ATOM 711 O O . LYS A 1 89 ? -11.473 6.926 9.722 1.00 53.94 89 LYS A O 1
ATOM 716 N N . ASP A 1 90 ? -9.264 6.477 9.780 1.00 53.53 90 ASP A N 1
ATOM 717 C CA . ASP A 1 90 ? -9.207 5.910 11.136 1.00 53.53 90 ASP A CA 1
ATOM 718 C C . ASP A 1 90 ? -8.740 6.966 12.152 1.00 53.53 90 ASP A C 1
ATOM 720 O O . ASP A 1 90 ? -8.830 6.762 13.361 1.00 53.53 90 ASP A O 1
ATOM 724 N N . LEU A 1 91 ? -8.232 8.103 11.663 1.00 52.41 91 LEU A N 1
ATOM 725 C CA . LEU A 1 91 ? -8.198 9.330 12.442 1.00 52.41 91 LEU A CA 1
ATOM 726 C C . LEU A 1 91 ? -9.653 9.713 12.740 1.00 52.41 91 LEU A C 1
ATOM 728 O O . LEU A 1 91 ? -10.463 9.692 11.807 1.00 52.41 91 LEU A O 1
ATOM 732 N N . PRO A 1 92 ? -10.006 10.050 13.995 1.00 50.47 92 PRO A N 1
ATOM 733 C CA . PRO A 1 92 ? -11.321 10.615 14.270 1.00 50.47 92 PRO A CA 1
ATOM 734 C C . PRO A 1 92 ? -11.549 11.762 13.272 1.00 50.47 92 PRO A C 1
ATOM 736 O O . PRO A 1 92 ? -10.620 12.558 13.081 1.00 50.47 92 PRO A O 1
ATOM 739 N N . PRO A 1 93 ? -12.703 11.805 12.572 1.00 51.59 93 PRO A N 1
ATOM 740 C CA . PRO A 1 93 ? -12.985 12.830 11.569 1.00 51.59 93 PRO A CA 1
ATOM 741 C C . PRO A 1 93 ? -12.767 14.154 12.261 1.00 51.59 93 PRO A C 1
ATOM 743 O O . PRO A 1 93 ? -13.496 14.375 13.216 1.00 51.59 93 PRO A O 1
ATOM 746 N N . SER A 1 94 ? -11.722 14.903 11.866 1.00 52.97 94 SER A N 1
ATOM 747 C CA . SER A 1 94 ? -11.155 16.047 12.595 1.00 52.97 94 SER A CA 1
ATOM 748 C C . SER A 1 94 ? -12.111 16.527 13.678 1.00 52.97 94 SER A C 1
ATOM 750 O O . SER A 1 94 ? -12.955 17.385 13.421 1.00 52.97 94 SER A O 1
ATOM 752 N N . ALA A 1 95 ? -12.040 15.899 14.859 1.00 46.38 95 ALA A N 1
ATOM 753 C CA . ALA A 1 95 ? -12.879 16.234 16.008 1.00 46.38 95 ALA A CA 1
ATOM 754 C C . ALA A 1 95 ? -12.277 17.479 16.660 1.00 46.38 95 ALA A C 1
ATOM 756 O O . ALA A 1 95 ? -11.949 17.525 17.837 1.00 46.38 95 ALA A O 1
ATOM 757 N N . LEU A 1 96 ? -12.016 18.435 15.786 1.00 45.28 96 LEU A N 1
ATOM 758 C CA . LEU A 1 96 ? -11.477 19.736 15.993 1.00 45.28 96 LEU A CA 1
ATOM 759 C C . LEU A 1 96 ? -12.455 20.600 15.201 1.00 45.28 96 LEU A C 1
ATOM 761 O O . LEU A 1 96 ? -12.198 20.987 14.061 1.00 45.28 96 LEU A O 1
ATOM 765 N N . SER A 1 97 ? -13.562 20.957 15.854 1.00 53.84 97 SER A N 1
ATOM 766 C CA . SER A 1 97 ? -13.802 22.392 15.995 1.00 53.84 97 SER A CA 1
ATOM 767 C C . SER A 1 97 ? -12.418 23.041 16.129 1.00 53.84 97 SER A C 1
ATOM 769 O O . SER A 1 97 ? -11.592 22.561 16.916 1.00 53.84 97 SER A O 1
ATOM 771 N N . SER A 1 98 ? -12.078 24.003 15.265 1.00 64.56 98 SER A N 1
ATOM 772 C CA . SER A 1 98 ? -10.760 24.638 15.355 1.00 64.56 98 SER A CA 1
ATOM 773 C C . SER A 1 98 ? -10.517 25.046 16.813 1.00 64.56 98 SER A C 1
ATOM 775 O O . SER A 1 98 ? -11.475 25.266 17.555 1.00 64.56 98 SER A O 1
ATOM 777 N N . LEU A 1 99 ? -9.261 25.131 17.260 1.00 61.44 99 LEU A N 1
ATOM 778 C CA . LEU A 1 99 ? -8.992 25.597 18.626 1.00 61.44 99 LEU A CA 1
ATOM 779 C C . LEU A 1 99 ? -9.765 26.900 18.924 1.00 61.44 99 LEU A C 1
ATOM 781 O O . LEU A 1 99 ? -10.287 27.054 20.019 1.00 61.44 99 LEU A O 1
ATOM 785 N N . GLU A 1 100 ? -9.939 27.767 17.920 1.00 58.47 100 GLU A N 1
ATOM 786 C CA . GLU A 1 100 ? -10.837 28.925 17.994 1.00 58.47 100 GLU A CA 1
ATOM 787 C C . GLU A 1 100 ? -12.308 28.571 18.250 1.00 58.47 100 GLU A C 1
ATOM 789 O O . GLU A 1 100 ? -12.921 29.169 19.125 1.00 58.47 100 GLU A O 1
ATOM 794 N N . SER A 1 101 ? -12.895 27.620 17.519 1.00 64.69 101 SER A N 1
ATOM 795 C CA . SER A 1 101 ? -14.277 27.180 17.742 1.00 64.69 101 SER A CA 1
ATOM 796 C C . SER A 1 101 ? -14.482 26.573 19.134 1.00 64.69 101 SER A C 1
ATOM 798 O O . SER A 1 101 ? -15.493 26.857 19.763 1.00 64.69 101 SER A O 1
ATOM 800 N N . PHE A 1 102 ? -13.518 25.798 19.643 1.00 68.06 102 PHE A N 1
ATOM 801 C CA . PHE A 1 102 ? -13.577 25.263 21.008 1.00 68.06 102 PHE A CA 1
ATOM 802 C C . PHE A 1 102 ? -13.457 26.368 22.072 1.00 68.06 102 PHE A C 1
ATOM 804 O O . PHE A 1 102 ? -14.227 26.385 23.028 1.00 68.06 102 PHE A O 1
ATOM 811 N N . LEU A 1 103 ? -12.519 27.309 21.904 1.00 69.44 103 LEU A N 1
ATOM 812 C CA . LEU A 1 103 ? -12.351 28.434 22.833 1.00 69.44 103 LEU A CA 1
ATOM 813 C C . LEU A 1 103 ? -13.584 29.343 22.852 1.00 69.44 103 LEU A C 1
ATOM 815 O O . LEU A 1 103 ? -13.995 29.791 23.917 1.00 69.44 103 LEU A O 1
ATOM 819 N N . ARG A 1 104 ? -14.208 29.557 21.692 1.00 67.19 104 ARG A N 1
ATOM 820 C CA . ARG A 1 104 ? -15.432 30.347 21.573 1.00 67.19 104 ARG A CA 1
ATOM 821 C C . ARG A 1 104 ? -16.621 29.698 22.285 1.00 67.19 104 ARG A C 1
ATOM 823 O O . ARG A 1 104 ? -17.309 30.381 23.031 1.00 67.19 104 ARG A O 1
ATOM 830 N N . GLU A 1 105 ? -16.837 28.395 22.106 1.00 65.56 105 GLU A N 1
ATOM 831 C CA . GLU A 1 105 ? -17.900 27.666 22.820 1.00 65.56 105 GLU A CA 1
ATOM 832 C C . GLU A 1 105 ? -17.672 27.644 24.342 1.00 65.56 105 GLU A C 1
ATOM 834 O O . GLU A 1 105 ? -18.631 27.680 25.114 1.00 65.56 105 GLU A O 1
ATOM 839 N N . TYR A 1 106 ? -16.412 27.616 24.788 1.00 67.69 106 TYR A N 1
ATOM 840 C CA . TYR A 1 106 ? -16.056 27.658 26.209 1.00 67.69 106 TYR A CA 1
ATOM 841 C C . TYR A 1 106 ? -16.300 29.035 26.852 1.00 67.69 106 TYR A C 1
ATOM 843 O O . TYR A 1 106 ? -16.778 29.098 27.986 1.00 67.69 106 TYR A O 1
ATOM 851 N N . ASP A 1 107 ? -16.015 30.127 26.134 1.00 63.34 107 ASP A N 1
ATOM 852 C CA . ASP A 1 107 ? -16.352 31.490 26.575 1.00 63.34 107 ASP A CA 1
ATOM 853 C C . ASP A 1 107 ? -17.872 31.721 26.593 1.00 63.34 107 ASP A C 1
ATOM 855 O O . ASP A 1 107 ? -18.399 32.326 27.526 1.00 63.34 107 ASP A O 1
ATOM 859 N N . GLU A 1 108 ? -18.598 31.191 25.604 1.00 65.81 108 GLU A N 1
ATOM 860 C CA . GLU A 1 108 ? -20.061 31.310 25.508 1.00 65.81 108 GLU A CA 1
ATOM 861 C C . GLU A 1 108 ? -20.809 30.456 26.558 1.00 65.81 108 GLU A C 1
ATOM 863 O O . GLU A 1 108 ? -21.962 30.747 26.866 1.00 65.81 108 GLU A O 1
ATOM 868 N N . SER A 1 109 ? -20.164 29.442 27.151 1.00 57.00 109 SER A N 1
ATOM 869 C CA . SER A 1 109 ? -20.759 28.553 28.170 1.00 57.00 109 SER A CA 1
ATOM 870 C C . SER A 1 109 ? -20.516 28.990 29.627 1.00 57.00 109 SER A C 1
ATOM 872 O O . SER A 1 109 ? -20.958 28.298 30.545 1.00 57.00 109 SER A O 1
ATOM 874 N N . ASN A 1 110 ? -19.805 30.102 29.861 1.00 50.59 110 ASN A N 1
ATOM 875 C CA . ASN A 1 110 ? -19.470 30.626 31.198 1.00 50.59 110 ASN A CA 1
ATOM 876 C C . ASN A 1 110 ? -20.209 31.933 31.569 1.00 50.59 110 ASN A C 1
ATOM 878 O O . ASN A 1 110 ? -19.751 32.660 32.453 1.00 50.59 110 ASN A O 1
ATOM 882 N N . PHE A 1 111 ? -21.354 32.217 30.939 1.00 48.59 111 PHE A N 1
ATOM 883 C CA . PHE A 1 111 ? -22.255 33.321 31.299 1.00 48.59 111 PHE A CA 1
ATOM 884 C C . PHE A 1 111 ? -23.688 32.845 31.547 1.00 48.59 111 PHE A C 1
ATOM 886 O O . PHE A 1 111 ? -24.189 32.023 30.749 1.00 48.59 111 PHE A O 1
#

Sequence (111 aa):
MGPESGNHQRGEGFKGPQIEPRYNWQASRGGWALFWKGSMVAGVEPDGVHWVTWRGIRHSGHIRSVKLARRCIDRWLAARPPLPPVLKKDLPPSALSSLESFLREYDESNF

Solvent-accessible surface area (backbone atoms only — not comparable to full-atom values): 6771 Å² total; per-residue (Å²): 140,83,85,79,88,79,79,78,73,74,69,79,71,80,75,64,66,66,51,63,87,62,55,44,81,42,83,50,103,64,34,40,34,30,24,46,86,89,39,81,37,31,42,31,32,74,74,6,44,32,39,39,47,49,66,71,43,77,47,72,54,78,34,82,39,47,70,57,39,51,51,48,53,34,44,59,52,38,74,43,78,98,61,79,54,46,42,83,83,75,41,72,75,75,89,53,64,49,73,66,53,49,53,51,54,54,61,67,69,72,115

Foldseek 3Di:
DDDDDPPPPPPPPPPQQAADPQWDWDADPFAIFIDHVRDTAKTAGQQQWIWGQAQNDIDTDGDRDSVVSVVVVRNVRSVDPNDDRPDPVNPDVPPDPDPVNVVVVVVVVPD

Secondary structure (DSSP, 8-state):
---------------PPPPPTTEEEEEETTEEEEEETTEEEEEE-TTSEEEEEETTEEEEEE-S-HHHHHHHHHHHHHTS-SPPP--TTTS-S-----HHHHHHHHHHT--

Radius of gyration: 23.48 Å; Cα contacts (8 Å, |Δi|>4): 129; chains: 1; bounding box: 48×88×45 Å

Mean predicted aligned error: 14.49 Å

=== Feature glossary ===
Legend for the data blocks above and below:

— What the protein is —

The amino-acid sequence is the protein's primary structure: the linear order of residues from the N-terminus to the C-terminus, written in one-letter code. Everything else here — the 3D coordinates, the secondary structure, the domain annotations — is ultimately a consequence of this string.

Database cross-references. InterPro integrates a dozen domain/family signature databases into unified entries with residue-range hits. GO terms attach function/process/location labels with evidence codes. CATH codes position the fold in a four-level structural taxonomy. Organism is the NCBI-taxonomy species name.

— Where its atoms are —

The mmCIF block holds the 3D Cartesian coordinates of each backbone atom (N, Cα, C, O) in ångströms. mmCIF is the PDB's canonical archive format — a tagged-loop text representation of the atomic model.

The six renders are orthographic views along the three Cartesian axes in both directions. Representation (cartoon, sticks, or surface) and color scheme (sequence-rainbow or by-chain) vary across proteins so the training set covers all the common visualization conventions.

— Local backbone conformation —

Secondary structure is the local, repeating backbone conformation. DSSP classifies it into eight states by reading the hydrogen-bond network: three helix types (H, G, I), two β types (E, B), two non-regular types (T, S), and unstructured coil (-).

SS3 is a coarse helix/strand/coil call (letters a/b/c) made by the P-SEA algorithm from inter-Cα distances and dihedrals. It is less detailed than DSSP but needs only Cα positions.

Backbone dihedral angles. Every residue except chain termini has a φ (preceding-C → N → Cα → C) and a ψ (N → Cα → C → next-N). They are reported in degrees following the IUPAC sign convention. Secondary structure is essentially a statement about which (φ, ψ) basin each residue occupies.

— Global shape and packing —

The geometric summary reports three shape descriptors. Rg (radius of gyration) mea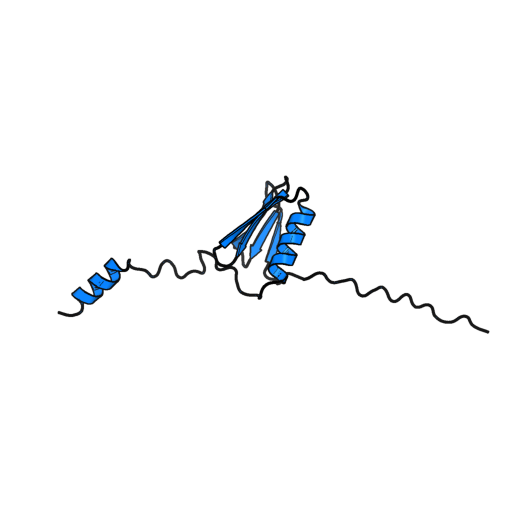sures how spread out the Cα atoms are about their centre of mass; compact globular proteins have small Rg, elongated or unfolded ones large. Cα contacts (<8 Å, |i−j|>4) count long-range residue pairs in spatial proximity — high for tightly packed folds, near zero for rods or random coil. The bounding-box extents give the protein's footprint along x, y, z in Å.

Solvent accessibility: the surface area of each residue that a 1.4 Å water probe can touch, in Å². When only backbone atoms are present the absolute values are lower than full-atom SASA (side chains contribute most of the area) and are flagged as backbone-only.

Plot images: a contact map (which residues are close in 3D, as an N×N binary image), a Ramachandran scatter (backbone torsion angles, revealing secondary-structure composition at a glance), and — for AlphaFold structures — a PAE heatmap (pairwise prediction confidence).

— Structural neighborhood —

Foldseek's 3Di representation compresses backbone geometry into a per-residue letter drawn from a learned twenty-state alphabet. It captures the tertiary interaction pattern around each residue — which residues are packed against it in space, regardless of where they are in sequence.

Structural nearest neighbors (via Foldseek easy-search vs the PDB). Reported per hit: target PDB id, E-value, and alignment TM-score. A TM-score above ~0.5 is the conventional threshold for 'same fold'.

— Confidence and disorder —

pLDDT (predicted Local Distance Difference Test) is AlphaFold's per-residue confidence score, ranging from 0 to 100. Values above 90 indicate high confidence (typically well-packed cores); 70–90 is confident; 50–70 low confidence; below 50 usually means the region is disordered or the prediction is unreliable there. AlphaFold stores pLDDT in the mmCIF B-factor column.

For experimental (PDB) structures, the B-factor (temperature factor) quantifies the positional spread of each atom in the crystal — a combination of thermal vibration and static disorder — in units of Å². High B-factors mark flexible loops or poorly resolved regions; low B-factors mark the rigid, well-ordered core.

Predicted Aligned Error (PAE) is an AlphaFold confidence matrix: entry (i, j) is the expected error in the position of residue j, in ångströms, when the prediction is superimposed on the true structure at residue i. Low PAE within a block of residues means that block is internally rigid and well-predicted; high PAE between two blocks means their relative placement is uncertain even if each block individually is confident.